Protein AF-A0A9D9XGF3-F1 (afdb_monomer_lite)

Secondary structure (DSSP, 8-state):
-EEEEEEE--SS--SSPPTT-EE-HHHHHHHHHHHHS----PPPPGGGEEEEE--SSEEEEEEE-TTS-EEEEEEEPTT--EEEEEEEEEEETTEEEEEEEEEEEESS--SSSS-HHHHHTTT-SEE----S-------------

Foldseek 3Di:
DEFEFEFAADQPDLPDGGPPFWDQPQVVVQVCCVPPVVDGAHRDDPVQKDWDDAKPFWGKDWDQDPVRDIIIGTGGHNPDFAWIWTWMWGAGPNDIDIYIYIYGYDNDDPPPPDPRCVVVVPPPRDDDDPPPPPDPDDDPDPDDD

Structure (mmCIF, N/CA/C/O backbone):
data_AF-A0A9D9XGF3-F1
#
_entry.id   AF-A0A9D9XGF3-F1
#
loop_
_atom_site.group_PDB
_atom_site.id
_atom_site.type_symbol
_atom_site.label_atom_id
_atom_site.label_alt_id
_atom_site.label_comp_id
_atom_site.label_asym_id
_atom_site.label_entity_id
_atom_site.label_seq_id
_atom_site.pdbx_PDB_ins_code
_atom_site.Cartn_x
_atom_site.Cartn_y
_atom_site.Cartn_z
_atom_site.occupancy
_atom_site.B_iso_or_equiv
_atom_site.auth_seq_id
_atom_site.auth_comp_id
_atom_site.auth_asym_id
_atom_site.auth_atom_id
_atom_site.pdbx_PDB_model_num
ATOM 1 N N . MET A 1 1 ? -10.548 -1.208 2.844 1.00 94.00 1 MET A N 1
ATOM 2 C CA . MET A 1 1 ? -10.647 -0.339 1.646 1.00 94.00 1 MET A CA 1
ATOM 3 C C . MET A 1 1 ? -9.718 -0.824 0.558 1.00 94.00 1 MET A C 1
ATOM 5 O O . MET A 1 1 ? -8.776 -1.551 0.847 1.00 94.00 1 MET A O 1
ATOM 9 N N . GLY A 1 2 ? -9.985 -0.429 -0.676 1.00 96.31 2 GLY A N 1
ATOM 10 C CA . GLY A 1 2 ? -9.050 -0.581 -1.769 1.00 96.31 2 GLY A CA 1
ATOM 11 C C . GLY A 1 2 ? -8.214 0.676 -1.967 1.00 96.31 2 GLY A C 1
ATOM 12 O O . GLY A 1 2 ? -8.669 1.778 -1.658 1.00 96.31 2 GLY A O 1
ATOM 13 N N . VAL A 1 3 ? -6.997 0.485 -2.462 1.00 96.38 3 VAL A N 1
ATOM 14 C CA . VAL A 1 3 ? -6.034 1.519 -2.837 1.00 96.38 3 VAL A CA 1
ATOM 15 C C . VAL A 1 3 ? -5.503 1.165 -4.221 1.00 96.38 3 VAL A C 1
ATOM 17 O O . VAL A 1 3 ? -5.172 0.009 -4.467 1.00 96.38 3 VAL A O 1
ATOM 20 N N . CYS A 1 4 ? -5.421 2.134 -5.126 1.00 95.12 4 CYS A N 1
ATOM 21 C CA . CYS A 1 4 ? -4.843 1.955 -6.453 1.00 95.12 4 CYS A CA 1
ATOM 22 C C . CYS A 1 4 ? -3.820 3.054 -6.739 1.00 95.12 4 CYS A C 1
ATOM 24 O O . CYS A 1 4 ? -4.089 4.230 -6.487 1.00 95.12 4 CYS A O 1
ATOM 26 N N . PHE A 1 5 ? -2.668 2.671 -7.291 1.00 92.62 5 PHE A N 1
ATOM 27 C CA . PHE A 1 5 ? -1.669 3.611 -7.792 1.00 92.62 5 PHE A CA 1
ATOM 28 C C . PHE A 1 5 ? -0.767 2.984 -8.859 1.00 92.62 5 PHE A C 1
ATOM 30 O O . PHE A 1 5 ? -0.647 1.764 -8.989 1.00 92.62 5 PHE A O 1
ATOM 37 N N . GLY A 1 6 ? -0.138 3.867 -9.633 1.00 91.38 6 GLY A N 1
ATOM 38 C CA . GLY A 1 6 ? 0.915 3.527 -10.584 1.00 91.38 6 GLY A CA 1
ATOM 39 C C . GLY A 1 6 ? 2.234 3.236 -9.878 1.00 91.38 6 GLY A C 1
ATOM 40 O O . GLY A 1 6 ? 2.580 3.929 -8.924 1.00 91.38 6 GLY A O 1
ATOM 41 N N . VAL A 1 7 ? 2.949 2.225 -10.363 1.00 91.06 7 VAL A N 1
ATOM 42 C CA . VAL A 1 7 ? 4.285 1.854 -9.898 1.00 91.06 7 VAL A CA 1
ATOM 43 C C . VAL A 1 7 ? 5.249 1.938 -11.070 1.00 91.06 7 VAL A C 1
ATOM 45 O O . VAL A 1 7 ? 5.028 1.291 -12.095 1.00 91.06 7 VAL A O 1
ATOM 48 N N . ASP A 1 8 ? 6.330 2.689 -10.898 1.00 89.00 8 ASP A N 1
ATOM 49 C CA . ASP A 1 8 ? 7.374 2.783 -11.915 1.00 89.00 8 ASP A CA 1
ATOM 50 C C . ASP A 1 8 ? 8.119 1.449 -12.002 1.00 89.00 8 ASP A C 1
ATOM 52 O O . ASP A 1 8 ? 8.545 0.882 -10.998 1.00 89.00 8 ASP A O 1
ATOM 56 N N . TYR A 1 9 ? 8.307 0.928 -13.205 1.00 88.31 9 TYR A N 1
ATOM 57 C CA . TYR A 1 9 ? 9.237 -0.163 -13.431 1.00 88.31 9 TYR A CA 1
ATOM 58 C C . TYR A 1 9 ? 10.651 0.415 -13.532 1.00 88.31 9 TYR A C 1
ATOM 60 O O . TYR A 1 9 ? 10.947 1.188 -14.444 1.00 88.31 9 TYR A O 1
ATOM 68 N N . ASN A 1 10 ? 11.529 0.033 -12.602 1.00 81.00 10 ASN A N 1
ATOM 69 C CA . ASN A 1 10 ? 12.942 0.396 -12.641 1.00 81.00 10 ASN A CA 1
ATOM 70 C C . ASN A 1 10 ? 13.780 -0.779 -13.188 1.00 81.00 10 ASN A C 1
ATOM 72 O O . ASN A 1 10 ? 14.019 -1.738 -12.454 1.00 81.00 10 ASN A O 1
ATOM 76 N N . PRO A 1 11 ? 14.247 -0.727 -14.453 1.00 76.19 11 PRO A N 1
ATOM 77 C CA . PRO A 1 11 ? 15.057 -1.796 -15.040 1.00 76.19 11 PRO A CA 1
ATOM 78 C C . PRO A 1 11 ? 16.491 -1.853 -14.500 1.00 76.19 11 PRO A C 1
ATOM 80 O O . PRO A 1 11 ? 17.171 -2.851 -14.719 1.00 76.19 11 PRO A O 1
ATOM 83 N N . VAL A 1 12 ? 16.976 -0.779 -13.868 1.00 76.38 12 VAL A N 1
ATOM 84 C CA . VAL A 1 12 ? 18.380 -0.648 -13.446 1.00 76.38 12 VAL A CA 1
ATOM 85 C C . VAL A 1 12 ? 18.580 -1.173 -12.031 1.00 76.38 12 VAL A C 1
ATOM 87 O O . VAL A 1 12 ? 19.603 -1.787 -11.740 1.00 76.38 12 VAL A O 1
ATOM 90 N N . ASP A 1 13 ? 17.602 -0.943 -11.158 1.00 72.38 13 ASP A N 1
ATOM 91 C CA . ASP A 1 13 ? 17.688 -1.303 -9.750 1.00 72.38 13 ASP A CA 1
ATOM 92 C C . ASP A 1 13 ? 16.395 -1.975 -9.287 1.00 72.38 13 ASP A C 1
ATOM 94 O O . ASP A 1 13 ? 15.378 -1.329 -9.031 1.00 72.38 13 ASP A O 1
ATOM 98 N N . GLN A 1 14 ? 16.466 -3.303 -9.199 1.00 76.94 14 GLN A N 1
ATOM 99 C CA . GLN A 1 14 ? 15.414 -4.167 -8.662 1.00 76.94 14 GLN A CA 1
ATOM 100 C C . GLN A 1 14 ? 15.718 -4.629 -7.232 1.00 76.94 14 GLN A C 1
ATOM 102 O O . GLN A 1 14 ? 15.102 -5.570 -6.724 1.00 76.94 14 GLN A O 1
ATOM 107 N N . GLN A 1 15 ? 16.707 -4.013 -6.584 1.00 74.38 15 GLN A N 1
ATOM 108 C CA . GLN A 1 15 ? 16.995 -4.248 -5.177 1.00 74.38 15 GLN A CA 1
ATOM 109 C C . GLN A 1 15 ? 16.153 -3.332 -4.286 1.00 74.38 15 GLN A C 1
ATOM 111 O O . GLN A 1 15 ? 15.815 -3.723 -3.165 1.00 74.38 15 GLN A O 1
ATOM 116 N N . TYR A 1 16 ? 15.751 -2.170 -4.805 1.00 78.06 16 TYR A N 1
ATOM 117 C CA . TYR A 1 16 ? 14.909 -1.212 -4.099 1.00 78.06 16 TYR A CA 1
ATOM 118 C C . TYR A 1 16 ? 13.573 -0.968 -4.816 1.00 78.06 16 TYR A C 1
ATOM 120 O O . TYR A 1 16 ? 13.480 -1.097 -6.036 1.00 78.06 16 TYR A O 1
ATOM 128 N N . PRO A 1 17 ? 12.510 -0.612 -4.073 1.00 79.06 17 PRO A N 1
ATOM 129 C CA . PRO A 1 17 ? 11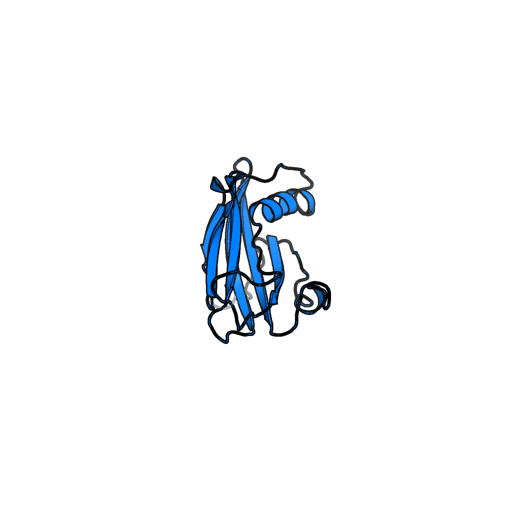.236 -0.231 -4.659 1.00 79.06 17 PRO A CA 1
ATOM 130 C C . PRO A 1 17 ? 11.425 1.030 -5.492 1.00 79.06 17 PRO A C 1
ATOM 132 O O . PRO A 1 17 ? 12.089 1.976 -5.061 1.00 79.06 17 PRO A O 1
ATOM 135 N N . ALA A 1 18 ? 10.799 1.062 -6.661 1.00 77.62 18 ALA A N 1
ATOM 136 C CA . ALA A 1 18 ? 10.770 2.263 -7.474 1.00 77.62 18 ALA A CA 1
ATOM 137 C C . ALA A 1 18 ? 9.928 3.373 -6.816 1.00 77.62 18 ALA A C 1
ATOM 139 O O . ALA A 1 18 ? 9.199 3.153 -5.839 1.00 77.62 18 ALA A O 1
ATOM 140 N N . LEU A 1 19 ? 9.996 4.583 -7.375 1.00 70.06 19 LEU A N 1
ATOM 141 C CA . LEU A 1 19 ? 9.107 5.672 -6.972 1.00 70.06 19 LEU A CA 1
ATOM 142 C C . LEU A 1 19 ? 7.637 5.242 -7.118 1.00 70.06 19 LEU A C 1
ATOM 144 O O . LEU A 1 19 ? 7.273 4.472 -8.006 1.00 70.06 19 LEU A O 1
ATOM 148 N N . GLY A 1 20 ? 6.799 5.688 -6.180 1.00 71.38 20 GLY A N 1
ATOM 149 C CA . GLY A 1 20 ? 5.386 5.301 -6.131 1.00 71.38 20 GLY A CA 1
ATOM 150 C C . GLY A 1 20 ? 5.118 3.886 -5.599 1.00 71.38 20 GLY A C 1
ATOM 151 O O . GLY A 1 20 ? 3.974 3.577 -5.303 1.00 71.38 20 GLY A O 1
ATOM 152 N N . ALA A 1 21 ? 6.134 3.043 -5.373 1.00 83.00 21 ALA A N 1
ATOM 153 C CA . ALA A 1 21 ? 5.953 1.658 -4.916 1.00 83.00 21 ALA A CA 1
ATOM 154 C C . ALA A 1 21 ? 5.808 1.488 -3.387 1.00 83.00 21 ALA A C 1
ATOM 156 O O . ALA A 1 21 ? 5.955 0.380 -2.862 1.00 83.00 21 ALA A O 1
ATOM 157 N N . GLY A 1 22 ? 5.572 2.577 -2.649 1.00 90.62 22 GLY A N 1
ATOM 158 C CA . GLY A 1 22 ? 5.456 2.564 -1.190 1.00 90.62 22 GLY A CA 1
ATOM 159 C C . GLY A 1 22 ? 4.135 1.957 -0.710 1.00 90.62 22 GLY A C 1
ATOM 160 O O . GLY A 1 22 ? 3.059 2.356 -1.148 1.00 90.62 22 GLY A O 1
ATOM 161 N N . LEU A 1 23 ? 4.204 1.025 0.241 1.00 95.12 23 LEU A N 1
ATOM 162 C CA . LEU A 1 23 ? 3.037 0.369 0.834 1.00 95.12 23 LEU A CA 1
ATOM 163 C C . LEU A 1 23 ? 2.831 0.857 2.276 1.00 95.12 23 LEU A C 1
ATOM 165 O O . LEU A 1 23 ? 3.574 0.481 3.190 1.00 95.12 23 LEU A O 1
ATOM 169 N N . GLY A 1 24 ? 1.794 1.676 2.482 1.00 95.50 24 GLY A N 1
ATOM 170 C CA . GLY A 1 24 ? 1.415 2.245 3.785 1.00 95.50 24 GLY A CA 1
ATOM 171 C C . GLY A 1 24 ? 0.086 1.704 4.333 1.00 95.50 24 GLY A C 1
ATOM 172 O O . GLY A 1 24 ? -0.897 2.455 4.338 1.00 95.50 24 GLY A O 1
ATOM 173 N N . PRO A 1 25 ? 0.013 0.429 4.764 1.00 97.00 25 PRO A N 1
ATOM 174 C CA . PRO A 1 25 ? -1.206 -0.167 5.305 1.00 97.00 25 PRO A CA 1
ATOM 175 C C . PRO A 1 25 ? -1.664 0.469 6.623 1.00 97.00 25 PRO A C 1
ATOM 177 O O . PRO A 1 25 ? -2.863 0.600 6.828 1.00 97.00 25 PRO A O 1
ATOM 180 N N . GLU A 1 26 ? -0.760 0.936 7.486 1.00 96.69 26 GLU A N 1
ATOM 181 C CA . GLU A 1 26 ? -1.105 1.643 8.728 1.00 96.69 26 GLU A CA 1
ATOM 182 C C . GLU A 1 26 ? -1.821 2.959 8.417 1.00 96.69 26 GLU A C 1
ATOM 184 O O . GLU A 1 26 ? -2.927 3.203 8.903 1.00 96.69 26 GLU A O 1
ATOM 189 N N . TYR A 1 27 ? -1.228 3.770 7.535 1.00 95.94 27 TYR A N 1
ATOM 190 C CA . TYR A 1 27 ? -1.839 5.009 7.061 1.00 95.94 27 TYR A CA 1
ATOM 191 C C . TYR A 1 27 ? -3.190 4.736 6.395 1.00 95.94 27 TYR A C 1
ATOM 193 O O . TYR A 1 27 ? -4.190 5.346 6.756 1.00 95.94 27 TYR A O 1
ATOM 201 N N . SER A 1 28 ? -3.249 3.758 5.489 1.00 97.19 28 SER A N 1
ATOM 202 C CA . SER A 1 28 ? -4.479 3.420 4.763 1.00 97.19 28 SER A CA 1
ATOM 203 C C . SER A 1 28 ? -5.579 2.896 5.695 1.00 97.19 28 SER A C 1
ATOM 205 O O . SER A 1 28 ? -6.754 3.195 5.490 1.00 97.19 28 SER A O 1
ATOM 207 N N . ALA A 1 29 ? -5.226 2.160 6.753 1.00 97.44 29 ALA A N 1
ATOM 208 C CA . ALA A 1 29 ? -6.174 1.736 7.778 1.00 97.44 29 ALA A CA 1
ATOM 209 C C . ALA A 1 29 ? -6.707 2.924 8.595 1.00 97.44 29 ALA A C 1
ATOM 211 O O . ALA A 1 29 ? -7.910 3.000 8.829 1.00 97.44 29 ALA A O 1
ATOM 212 N N . ALA A 1 30 ? -5.862 3.887 8.974 1.00 97.19 30 ALA A N 1
ATOM 213 C CA . ALA A 1 30 ? -6.327 5.108 9.635 1.00 97.19 30 ALA A CA 1
ATOM 214 C C . ALA A 1 30 ? -7.229 5.953 8.712 1.00 97.19 30 ALA A C 1
ATOM 216 O O . ALA A 1 30 ? -8.298 6.410 9.123 1.00 97.19 30 ALA A O 1
ATOM 217 N N . THR A 1 31 ? -6.855 6.084 7.433 1.00 96.81 31 THR A N 1
ATOM 218 C CA . THR A 1 31 ? -7.656 6.759 6.402 1.00 96.81 31 THR A CA 1
ATOM 219 C C . THR A 1 31 ? -9.023 6.102 6.217 1.00 96.81 31 THR A C 1
ATOM 221 O O . THR A 1 31 ? -10.018 6.814 6.089 1.00 96.81 31 THR A O 1
ATOM 224 N N . TYR A 1 32 ? -9.109 4.766 6.260 1.00 97.06 32 TYR A N 1
ATOM 225 C CA . TYR A 1 32 ? -10.384 4.047 6.198 1.00 97.06 32 TYR A CA 1
ATOM 226 C C . TYR A 1 32 ? -11.378 4.552 7.252 1.00 97.06 32 TYR A C 1
ATOM 228 O O . TYR A 1 32 ? -12.515 4.880 6.906 1.00 97.06 32 TYR A O 1
ATOM 236 N N . PHE A 1 33 ? -10.952 4.655 8.515 1.00 96.69 33 PHE A N 1
ATOM 237 C CA . PHE A 1 33 ? -11.829 5.118 9.591 1.00 96.69 33 PHE A CA 1
ATOM 238 C C . PHE A 1 33 ? -12.264 6.570 9.389 1.00 96.69 33 PHE A C 1
ATOM 240 O O . PHE A 1 33 ? -13.447 6.877 9.545 1.00 96.69 33 PHE A O 1
ATOM 247 N N . GLY A 1 34 ? -11.345 7.444 8.969 1.00 95.75 34 GLY A N 1
ATOM 248 C CA . GLY A 1 34 ? -11.666 8.847 8.709 1.00 95.75 34 GLY A CA 1
ATOM 249 C C . GLY A 1 34 ? -12.684 9.015 7.577 1.00 95.75 34 GLY A C 1
ATOM 250 O O . GLY A 1 34 ? -13.686 9.715 7.730 1.00 95.75 34 GLY A O 1
ATOM 251 N N . LEU A 1 35 ? -12.462 8.339 6.447 1.00 94.06 35 LEU A N 1
ATOM 252 C CA . LEU A 1 35 ? -13.310 8.475 5.262 1.00 94.06 35 LEU A CA 1
ATOM 253 C C . LEU A 1 35 ? -14.669 7.791 5.428 1.00 94.06 35 LEU A C 1
ATOM 255 O O . LEU A 1 35 ? -15.704 8.393 5.111 1.00 94.06 35 LEU A O 1
ATOM 259 N N . TYR A 1 36 ? -14.673 6.549 5.916 1.00 94.31 36 TYR A N 1
ATOM 260 C CA . TYR A 1 36 ? -15.828 5.655 5.804 1.00 94.31 36 TYR A CA 1
ATOM 261 C C . TYR A 1 36 ? -16.549 5.374 7.114 1.00 94.31 36 TYR A C 1
ATOM 263 O O . TYR A 1 36 ? -17.733 5.057 7.063 1.00 94.31 36 TYR A O 1
ATOM 271 N N . GLU A 1 37 ? -15.869 5.508 8.250 1.00 94.31 37 GLU A N 1
ATOM 272 C CA . GLU A 1 37 ? -16.458 5.296 9.582 1.00 94.31 37 GLU A CA 1
ATOM 273 C C . GLU A 1 37 ? -16.617 6.608 10.364 1.00 94.31 37 GLU A C 1
ATOM 275 O O . GLU A 1 37 ? -17.065 6.603 11.506 1.00 94.31 37 GLU A O 1
ATOM 280 N N . LYS A 1 38 ? -16.241 7.744 9.755 1.00 95.44 38 LYS A N 1
ATOM 281 C CA . LYS A 1 38 ? -16.315 9.095 10.340 1.00 95.44 38 LYS A CA 1
ATOM 282 C C . LYS A 1 38 ? -15.651 9.190 11.718 1.00 95.44 38 LYS A C 1
ATOM 284 O O . LYS A 1 38 ? -16.085 9.950 12.579 1.00 95.44 38 LYS A O 1
ATOM 289 N N . ARG A 1 39 ? -14.569 8.430 11.909 1.00 95.31 39 ARG A N 1
ATOM 290 C CA . ARG A 1 39 ? -13.808 8.343 13.157 1.00 95.31 39 ARG A CA 1
ATOM 291 C C . ARG A 1 39 ? -12.332 8.592 12.882 1.00 95.31 39 ARG A C 1
ATOM 293 O O . ARG A 1 39 ? -11.752 7.956 12.011 1.00 95.31 39 ARG A O 1
ATOM 300 N N . ILE A 1 40 ? -11.710 9.493 13.636 1.00 95.69 40 ILE A N 1
ATOM 301 C CA . ILE A 1 40 ? -10.26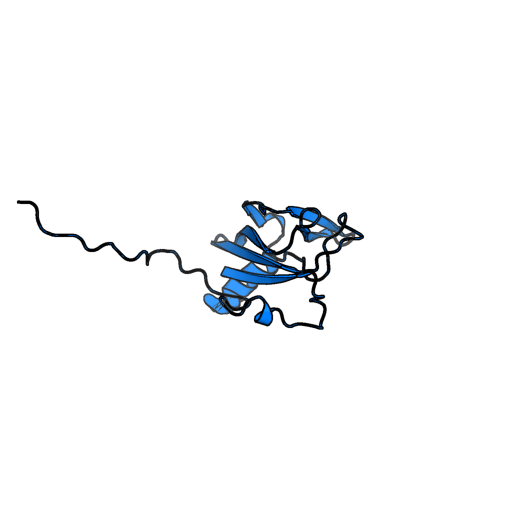2 9.715 13.562 1.00 95.69 40 ILE A CA 1
ATOM 302 C C . ILE A 1 40 ? -9.581 8.743 14.522 1.00 95.69 40 ILE A C 1
ATOM 304 O O . ILE A 1 40 ? -9.963 8.642 15.685 1.00 95.69 40 ILE A O 1
ATOM 308 N N . VAL A 1 41 ? -8.579 8.033 14.018 1.00 96.44 41 VAL A N 1
ATOM 309 C CA . VAL A 1 41 ? -7.735 7.113 14.784 1.00 96.44 41 VAL A CA 1
ATOM 310 C C . VAL A 1 41 ? -6.274 7.421 14.477 1.00 96.44 41 VAL A C 1
ATOM 312 O O . VAL A 1 41 ? -5.952 7.931 13.400 1.00 96.44 41 VAL A O 1
ATOM 315 N N . ASN A 1 42 ? -5.384 7.103 15.413 1.00 96.06 42 ASN A N 1
ATOM 316 C CA . ASN A 1 42 ? -3.950 7.149 15.148 1.00 96.06 42 ASN A CA 1
ATOM 317 C C . ASN A 1 42 ? -3.559 6.053 14.148 1.00 96.06 42 ASN A C 1
ATOM 319 O O . ASN A 1 42 ? -4.251 5.042 14.014 1.00 96.06 42 ASN A O 1
ATOM 323 N N . GLN A 1 43 ? -2.425 6.230 13.466 1.00 95.06 43 GLN A N 1
ATOM 324 C CA . GLN A 1 43 ? -1.860 5.140 12.675 1.00 95.06 43 GLN A CA 1
ATOM 325 C C . GLN A 1 43 ? -1.510 3.973 13.615 1.00 95.06 43 GLN A C 1
ATOM 327 O O . GLN A 1 43 ? -0.811 4.197 14.608 1.00 95.06 43 GLN A O 1
ATOM 332 N N . PRO A 1 44 ? -2.000 2.749 13.349 1.00 95.25 44 PRO A N 1
ATOM 333 C CA . PRO A 1 44 ? -1.672 1.589 14.167 1.00 95.25 44 PRO A CA 1
ATOM 334 C C . PRO A 1 44 ? -0.174 1.265 14.051 1.00 95.25 44 PRO A C 1
ATOM 336 O O . PRO A 1 44 ? 0.451 1.604 13.046 1.00 95.25 44 PRO A O 1
ATOM 339 N N . PRO A 1 45 ? 0.426 0.586 15.040 1.00 94.81 45 PRO A N 1
ATOM 340 C CA . PRO A 1 45 ? 1.812 0.147 14.941 1.00 94.81 45 PRO A CA 1
ATOM 341 C C . PRO A 1 45 ? 1.976 -0.905 13.836 1.00 94.81 45 PRO A C 1
ATOM 343 O O . PRO A 1 45 ? 1.073 -1.704 13.582 1.00 94.81 45 PRO A O 1
ATOM 346 N N . SER A 1 46 ? 3.166 -0.987 13.234 1.00 93.81 46 SER A N 1
ATOM 347 C CA . SER A 1 46 ? 3.442 -1.963 12.168 1.00 93.81 46 SER A CA 1
ATOM 348 C C . SER A 1 46 ? 3.287 -3.425 12.596 1.00 93.81 46 SER A C 1
ATOM 350 O O . SER A 1 46 ? 3.048 -4.277 11.746 1.00 93.81 46 SER A O 1
ATOM 352 N N . ALA A 1 47 ? 3.372 -3.722 13.897 1.00 95.06 47 ALA A N 1
ATOM 353 C CA . ALA A 1 47 ? 3.101 -5.052 14.447 1.00 95.06 47 ALA A CA 1
ATOM 354 C C . ALA A 1 47 ? 1.637 -5.504 14.265 1.00 95.06 47 ALA A C 1
ATOM 356 O O . ALA A 1 47 ? 1.355 -6.696 14.334 1.00 95.06 47 ALA A O 1
ATOM 357 N N . ASN A 1 48 ? 0.714 -4.575 13.998 1.00 97.12 48 ASN A N 1
ATOM 358 C CA . ASN A 1 48 ? -0.696 -4.879 13.752 1.00 97.12 48 ASN A CA 1
ATOM 359 C C . ASN A 1 48 ? -1.001 -5.164 12.273 1.00 97.12 48 ASN A C 1
ATOM 361 O O . ASN A 1 48 ? -2.169 -5.349 11.922 1.00 97.12 48 ASN A O 1
ATOM 365 N N . VAL A 1 49 ? 0.012 -5.139 11.404 1.00 97.56 49 VAL A N 1
ATOM 366 C CA . VAL A 1 49 ? -0.127 -5.351 9.962 1.00 97.56 49 VAL A CA 1
ATOM 367 C C . VAL A 1 49 ? 0.232 -6.788 9.610 1.00 97.56 49 VAL A C 1
ATOM 369 O O . VAL A 1 49 ? 1.341 -7.247 9.869 1.00 97.56 49 VAL A O 1
ATOM 372 N N . GLU A 1 50 ? -0.679 -7.463 8.922 1.00 97.75 50 GLU A N 1
ATOM 373 C CA . GLU A 1 50 ? -0.495 -8.808 8.387 1.00 97.75 50 GLU A CA 1
ATOM 374 C C . GLU A 1 50 ? -0.575 -8.770 6.855 1.00 97.75 50 GLU A C 1
ATOM 376 O O . GLU A 1 50 ? -1.533 -8.237 6.287 1.00 97.75 50 GLU A O 1
ATOM 381 N N . LEU A 1 51 ? 0.422 -9.344 6.176 1.00 97.81 51 LEU A N 1
ATOM 382 C CA . LEU A 1 51 ? 0.382 -9.594 4.734 1.00 97.81 51 LEU A CA 1
ATOM 383 C C . LEU A 1 51 ? -0.368 -10.906 4.478 1.00 97.81 51 LEU A C 1
ATOM 385 O O . LEU A 1 51 ? 0.119 -11.974 4.828 1.00 97.81 51 LEU A O 1
ATOM 389 N N . VAL A 1 52 ? -1.553 -10.808 3.877 1.00 98.19 52 VAL A N 1
ATOM 390 C CA . VAL A 1 52 ? -2.477 -11.937 3.677 1.00 98.19 52 VAL A CA 1
ATOM 391 C C . VAL A 1 52 ? -2.309 -12.572 2.302 1.00 98.19 52 VAL A C 1
ATOM 393 O O . VAL A 1 52 ? -2.392 -13.787 2.168 1.00 98.19 52 VAL A O 1
ATOM 396 N N . GLU A 1 53 ? -2.095 -11.753 1.273 1.00 98.06 53 GLU A N 1
ATOM 397 C CA . GLU A 1 53 ? -1.889 -12.220 -0.098 1.00 98.06 53 GLU A CA 1
ATOM 398 C C . GLU A 1 53 ? -0.669 -11.511 -0.683 1.00 98.06 53 GLU A C 1
ATOM 400 O O . GLU A 1 53 ? -0.651 -10.279 -0.772 1.00 98.06 53 GLU A O 1
ATOM 405 N N . GLN A 1 54 ? 0.344 -12.300 -1.049 1.00 97.56 54 GLN A N 1
ATOM 406 C CA . GLN A 1 54 ? 1.530 -11.827 -1.762 1.00 97.56 54 GLN A CA 1
ATOM 407 C C . GLN A 1 54 ? 1.160 -11.378 -3.188 1.00 97.56 54 GLN A C 1
ATOM 409 O O . GLN A 1 54 ? 0.226 -11.941 -3.771 1.00 97.56 54 GLN A O 1
ATOM 414 N N . PRO A 1 55 ? 1.898 -10.411 -3.764 1.00 97.62 55 PRO A N 1
ATOM 415 C CA . PRO A 1 55 ? 1.817 -10.114 -5.190 1.00 97.62 55 PRO A CA 1
ATOM 416 C C . PRO A 1 55 ? 2.128 -11.349 -6.040 1.00 97.62 55 PRO A C 1
ATOM 418 O O . PRO A 1 55 ? 2.888 -12.226 -5.625 1.00 97.62 55 PRO A O 1
ATOM 421 N N . LYS A 1 56 ? 1.545 -11.413 -7.239 1.00 98.44 56 LYS A N 1
ATOM 422 C CA . LYS A 1 56 ? 1.810 -12.505 -8.190 1.00 98.44 56 LYS A CA 1
ATOM 423 C C . LYS A 1 56 ? 3.033 -12.249 -9.063 1.00 98.44 56 LYS A C 1
ATOM 425 O O . LYS A 1 56 ? 3.575 -13.210 -9.599 1.00 98.44 56 LYS A O 1
ATOM 430 N N . HIS A 1 57 ? 3.421 -10.987 -9.232 1.00 96.75 57 HIS A N 1
ATOM 431 C CA . HIS A 1 57 ? 4.433 -10.561 -10.194 1.00 96.75 57 HIS A CA 1
ATOM 432 C C . HIS A 1 57 ? 5.480 -9.647 -9.558 1.00 96.75 57 HIS A C 1
ATOM 434 O O . HIS A 1 57 ? 5.900 -8.642 -10.135 1.00 96.75 57 HIS A O 1
ATOM 440 N N . GLY A 1 58 ? 5.896 -10.003 -8.346 1.00 94.75 58 GLY A N 1
ATOM 441 C CA . GLY A 1 58 ? 6.907 -9.287 -7.596 1.00 94.75 58 GLY A CA 1
ATOM 442 C C . GLY A 1 58 ? 6.971 -9.749 -6.149 1.00 94.75 58 GLY A C 1
ATOM 443 O O . GLY A 1 58 ? 6.529 -10.838 -5.786 1.00 94.75 58 GLY A O 1
ATOM 444 N N . LYS A 1 59 ? 7.512 -8.888 -5.290 1.00 95.88 59 LYS A N 1
ATOM 445 C CA . LYS A 1 59 ? 7.652 -9.153 -3.854 1.00 95.88 59 LYS A CA 1
ATOM 446 C C . LYS A 1 59 ? 7.459 -7.898 -3.019 1.00 95.88 59 LYS A C 1
ATOM 448 O O . LYS A 1 59 ? 7.793 -6.790 -3.441 1.00 95.88 59 LYS A O 1
ATOM 453 N N . VAL A 1 60 ? 6.970 -8.090 -1.796 1.00 96.50 60 VAL A N 1
ATOM 454 C CA . VAL A 1 60 ? 7.003 -7.058 -0.755 1.00 96.50 60 VAL A CA 1
ATOM 455 C C . VAL A 1 60 ? 8.353 -7.110 -0.058 1.00 96.50 60 VAL A C 1
ATOM 457 O O . VAL A 1 60 ? 8.758 -8.159 0.441 1.00 96.50 60 VAL A O 1
ATOM 460 N N . ILE A 1 61 ? 9.033 -5.972 0.009 1.00 94.62 61 ILE A N 1
ATOM 461 C CA . ILE A 1 61 ? 10.237 -5.808 0.817 1.00 94.62 61 ILE A CA 1
ATOM 462 C C . ILE A 1 61 ? 9.957 -4.958 2.051 1.00 94.62 61 ILE A C 1
ATOM 464 O O . ILE A 1 61 ? 9.032 -4.143 2.074 1.00 94.62 61 ILE A O 1
ATOM 468 N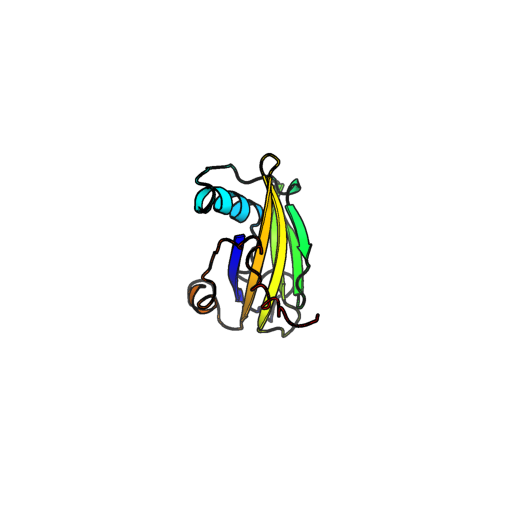 N . TYR A 1 62 ? 10.796 -5.137 3.064 1.00 93.00 62 TYR A N 1
ATOM 469 C CA . TYR A 1 62 ? 10.694 -4.468 4.351 1.00 93.00 62 TYR A CA 1
ATOM 470 C C . TYR A 1 62 ? 12.028 -3.795 4.659 1.00 93.00 62 TYR A C 1
ATOM 472 O O . TYR A 1 62 ? 13.071 -4.446 4.651 1.00 93.00 62 TYR A O 1
ATOM 480 N N . SER A 1 63 ? 11.990 -2.498 4.944 1.00 89.81 63 SER A N 1
ATOM 481 C CA . SER A 1 63 ? 13.166 -1.706 5.300 1.00 89.81 63 SER A CA 1
ATOM 482 C C . SER A 1 63 ? 12.924 -1.050 6.648 1.00 89.81 63 SER A C 1
ATOM 484 O O . SER A 1 63 ? 11.951 -0.311 6.818 1.00 89.81 63 SER A O 1
ATOM 486 N N . LYS A 1 64 ? 13.793 -1.343 7.615 1.00 88.88 64 LYS A N 1
ATOM 487 C CA . LYS A 1 64 ? 13.783 -0.705 8.930 1.00 88.88 64 LYS A CA 1
ATOM 488 C C . LYS A 1 64 ? 14.786 0.442 8.920 1.00 88.88 64 LYS A C 1
ATOM 490 O O . LYS A 1 64 ? 15.938 0.230 8.555 1.00 88.88 64 LYS A O 1
ATOM 495 N N . TYR A 1 65 ? 14.330 1.626 9.297 1.00 84.12 65 TYR A N 1
ATOM 496 C CA . TYR A 1 65 ? 15.154 2.826 9.388 1.00 84.12 65 TYR A CA 1
ATOM 497 C C . TYR A 1 65 ? 15.694 3.002 10.812 1.00 84.12 65 TYR A C 1
ATOM 499 O O . TYR A 1 65 ? 15.203 2.372 11.754 1.00 84.12 65 TYR A O 1
ATOM 507 N N . ASP A 1 66 ? 16.706 3.856 10.963 1.00 86.25 66 ASP A N 1
ATOM 508 C CA . ASP A 1 66 ? 17.386 4.104 12.243 1.00 86.25 66 ASP A CA 1
ATOM 509 C C . ASP A 1 66 ? 16.453 4.692 13.311 1.00 86.25 66 ASP A C 1
ATOM 511 O O . ASP A 1 66 ? 16.625 4.444 14.502 1.00 86.25 66 ASP A O 1
ATOM 515 N N . ASP A 1 67 ? 15.411 5.408 12.883 1.00 83.69 67 ASP A N 1
ATOM 516 C CA . ASP A 1 67 ? 14.334 5.918 13.739 1.00 83.69 67 ASP A CA 1
ATOM 517 C C . ASP A 1 67 ? 13.355 4.820 14.211 1.00 83.69 67 ASP A C 1
ATOM 519 O O . ASP A 1 67 ? 12.391 5.094 14.923 1.00 83.69 67 ASP A O 1
ATOM 523 N N . GLY A 1 68 ? 13.589 3.566 13.812 1.00 81.88 68 GLY A N 1
ATOM 524 C CA . GLY A 1 68 ? 12.740 2.419 14.110 1.00 81.88 68 GLY A CA 1
ATOM 525 C C . GLY A 1 68 ? 11.540 2.265 13.175 1.00 81.88 68 GLY A C 1
ATOM 526 O O . GLY A 1 68 ? 10.836 1.257 13.280 1.00 81.88 68 GLY A O 1
ATOM 527 N N . THR A 1 69 ? 11.320 3.199 12.244 1.00 82.88 69 THR A N 1
ATOM 528 C CA . THR A 1 69 ? 10.211 3.152 11.291 1.00 82.88 69 THR A CA 1
ATOM 529 C C . THR A 1 69 ? 10.384 1.969 10.343 1.00 82.88 69 THR A C 1
ATOM 531 O O . THR A 1 69 ? 11.425 1.800 9.703 1.00 82.88 69 THR A O 1
ATOM 534 N N . LEU A 1 70 ? 9.337 1.152 10.210 1.00 89.31 70 LEU A N 1
ATOM 535 C CA . LEU A 1 70 ? 9.268 0.096 9.206 1.00 89.31 70 LEU A CA 1
ATOM 536 C C . LEU A 1 70 ? 8.569 0.635 7.957 1.00 89.31 70 LEU A C 1
ATOM 538 O O . LEU A 1 70 ? 7.398 1.008 8.011 1.00 89.31 70 LEU A O 1
ATOM 542 N N . ARG A 1 71 ? 9.257 0.634 6.815 1.00 89.69 71 ARG A N 1
ATOM 543 C CA . ARG A 1 71 ? 8.622 0.869 5.515 1.00 89.69 71 ARG A CA 1
ATOM 544 C C . ARG A 1 71 ? 8.504 -0.430 4.746 1.00 89.69 71 ARG A C 1
ATOM 546 O O . ARG A 1 71 ? 9.375 -1.296 4.818 1.00 89.69 71 ARG A O 1
ATOM 553 N N . ARG A 1 72 ? 7.423 -0.531 3.980 1.00 93.94 72 ARG A N 1
ATOM 554 C CA . ARG A 1 72 ? 7.226 -1.589 2.994 1.00 93.94 72 ARG A CA 1
ATOM 555 C C . ARG A 1 72 ? 7.231 -0.985 1.610 1.00 93.94 72 ARG A C 1
ATOM 557 O O . ARG A 1 72 ? 6.685 0.099 1.398 1.00 93.94 72 ARG A O 1
ATOM 564 N N . GLY A 1 73 ? 7.807 -1.719 0.678 1.00 94.12 73 GLY A N 1
ATOM 565 C CA . GLY A 1 73 ? 7.741 -1.389 -0.731 1.00 94.12 73 GLY A CA 1
ATOM 566 C C . GLY A 1 73 ? 7.462 -2.625 -1.559 1.00 94.12 73 GLY A C 1
ATOM 567 O O . GLY A 1 73 ? 7.648 -3.750 -1.097 1.00 94.12 73 GLY A O 1
ATOM 568 N N . TYR A 1 74 ? 7.005 -2.399 -2.777 1.00 95.12 74 TYR A N 1
ATOM 569 C CA . TYR A 1 74 ? 6.830 -3.438 -3.774 1.00 95.12 74 TYR A CA 1
ATOM 570 C C . TYR A 1 74 ? 7.953 -3.370 -4.811 1.00 95.12 74 TYR A C 1
ATOM 572 O O . TYR A 1 74 ? 8.311 -2.289 -5.278 1.00 95.12 74 TYR A O 1
ATOM 580 N N . ILE A 1 75 ? 8.496 -4.530 -5.173 1.00 94.06 75 ILE A N 1
ATOM 581 C CA . ILE A 1 75 ? 9.442 -4.679 -6.277 1.00 94.06 75 ILE A CA 1
ATOM 582 C C . ILE A 1 75 ? 8.813 -5.638 -7.291 1.00 94.06 75 ILE A C 1
ATOM 584 O O . ILE A 1 75 ? 8.614 -6.800 -6.926 1.00 94.06 75 ILE A O 1
ATOM 588 N N . PRO A 1 76 ? 8.496 -5.190 -8.521 1.00 94.88 76 PRO A N 1
ATOM 589 C CA . PRO A 1 76 ? 7.999 -6.075 -9.567 1.00 94.88 76 PRO A CA 1
ATOM 590 C C . PRO A 1 76 ? 9.082 -7.049 -10.034 1.00 94.88 76 PRO A C 1
ATOM 592 O O . PRO A 1 76 ? 10.278 -6.747 -9.980 1.00 94.88 76 PRO A O 1
ATOM 595 N N . ASP A 1 77 ? 8.655 -8.198 -10.547 1.00 94.56 77 ASP A N 1
ATOM 596 C CA . ASP A 1 77 ? 9.539 -9.151 -11.207 1.00 94.56 77 ASP A CA 1
ATOM 597 C C . ASP A 1 77 ? 10.245 -8.507 -12.419 1.00 94.56 77 ASP A C 1
ATOM 599 O O . ASP A 1 77 ? 9.700 -7.594 -13.055 1.00 94.56 77 ASP A O 1
ATOM 603 N N . PRO A 1 78 ? 11.463 -8.964 -12.773 1.00 91.75 78 PRO A N 1
ATOM 604 C CA . PRO A 1 78 ? 12.174 -8.506 -13.966 1.00 91.75 78 PRO A CA 1
ATOM 605 C C . PRO A 1 78 ? 11.299 -8.530 -15.223 1.00 91.75 78 PRO A C 1
ATOM 607 O O . PRO A 1 78 ? 10.770 -9.564 -15.620 1.00 91.75 78 PRO A O 1
ATOM 610 N N . GLY A 1 79 ? 11.167 -7.367 -15.857 1.00 91.44 79 GLY A N 1
ATOM 611 C CA . GLY A 1 79 ? 10.415 -7.159 -17.092 1.00 91.44 79 GLY A CA 1
ATOM 612 C C . GLY A 1 79 ? 8.896 -7.092 -16.932 1.00 91.44 79 GLY A C 1
ATOM 613 O O . GLY A 1 79 ? 8.207 -6.920 -17.938 1.00 91.44 79 GLY A O 1
ATOM 614 N N . TYR A 1 80 ? 8.353 -7.213 -15.717 1.00 94.25 80 TYR A N 1
ATOM 615 C CA . TYR A 1 80 ? 6.907 -7.206 -15.529 1.00 94.25 80 TYR A CA 1
ATOM 616 C C . TYR A 1 80 ? 6.308 -5.805 -15.686 1.00 94.25 80 TYR A C 1
ATOM 618 O O . TYR A 1 80 ? 6.700 -4.858 -15.005 1.00 94.25 80 TYR A O 1
ATOM 626 N N . LEU A 1 81 ? 5.303 -5.702 -16.556 1.00 94.19 81 LEU A N 1
ATOM 627 C CA . LEU A 1 81 ? 4.441 -4.539 -16.736 1.00 94.19 81 LEU A CA 1
ATOM 628 C C . LEU A 1 81 ? 2.990 -5.017 -16.699 1.00 94.19 81 LEU A C 1
ATOM 630 O O . LEU A 1 81 ? 2.646 -6.000 -17.357 1.00 94.19 81 LEU A O 1
ATOM 634 N N . GLY A 1 82 ? 2.133 -4.312 -15.966 1.00 95.19 82 GLY A N 1
ATOM 635 C CA . GLY A 1 82 ? 0.730 -4.679 -15.825 1.00 95.19 82 GLY A CA 1
ATOM 636 C C . GLY A 1 82 ? 0.205 -4.566 -14.402 1.00 95.19 82 GLY A C 1
ATOM 637 O O . GLY A 1 82 ? 0.783 -3.911 -13.535 1.00 95.19 82 GLY A O 1
ATOM 638 N N . ASP A 1 83 ? -0.942 -5.197 -14.183 1.00 96.50 83 ASP A N 1
ATOM 639 C CA . ASP A 1 83 ? -1.662 -5.143 -12.919 1.00 96.50 83 ASP A CA 1
ATOM 640 C C . ASP A 1 83 ? -1.087 -6.148 -11.916 1.00 96.50 83 ASP A C 1
ATOM 642 O O . ASP A 1 83 ? -0.889 -7.310 -12.252 1.00 96.50 83 ASP A O 1
ATOM 646 N N . ASP A 1 84 ? -0.897 -5.748 -10.665 1.00 97.75 84 ASP A N 1
ATOM 647 C CA . ASP A 1 84 ? -0.649 -6.682 -9.564 1.00 97.75 84 ASP A CA 1
ATOM 648 C C . ASP A 1 84 ? -1.506 -6.324 -8.346 1.00 97.75 84 ASP A C 1
ATOM 650 O O . ASP A 1 84 ? -2.154 -5.272 -8.296 1.00 97.75 84 ASP A O 1
ATOM 654 N N . LYS A 1 85 ? -1.568 -7.225 -7.369 1.00 97.69 85 LYS A N 1
ATOM 655 C CA . LYS A 1 85 ? -2.436 -7.095 -6.208 1.00 97.69 85 LYS A CA 1
ATOM 656 C C . LYS A 1 85 ? -1.748 -7.573 -4.942 1.00 97.69 85 LYS A C 1
ATOM 658 O O . LYS A 1 85 ? -1.228 -8.677 -4.893 1.00 97.69 85 LYS A O 1
ATOM 663 N N . ILE A 1 86 ? -1.869 -6.782 -3.882 1.00 98.38 86 ILE A N 1
ATOM 664 C CA . ILE A 1 86 ? -1.413 -7.152 -2.539 1.00 98.38 86 ILE A CA 1
ATOM 665 C C . ILE A 1 86 ? -2.577 -6.998 -1.567 1.00 98.38 86 ILE A C 1
ATOM 667 O O . ILE A 1 86 ? -3.332 -6.025 -1.646 1.00 98.38 86 ILE A O 1
ATOM 671 N N . VAL A 1 87 ? -2.737 -7.943 -0.639 1.00 98.38 87 VAL A N 1
ATOM 672 C CA . VAL A 1 87 ? -3.777 -7.860 0.394 1.00 98.38 87 VAL A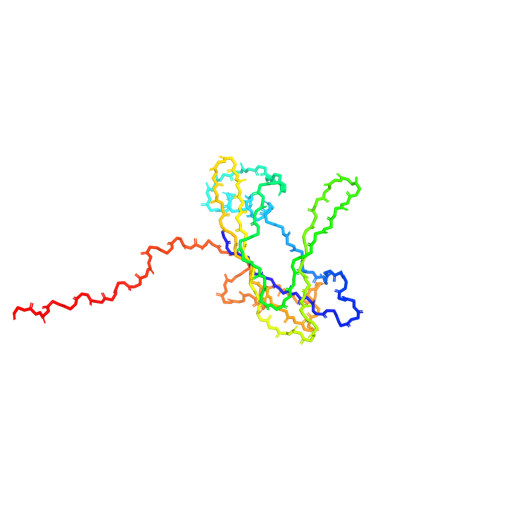 CA 1
ATOM 673 C C . VAL A 1 87 ? -3.150 -7.831 1.775 1.00 98.38 87 VAL A C 1
ATOM 675 O O . VAL A 1 87 ? -2.422 -8.747 2.148 1.00 98.38 87 VAL A O 1
ATOM 678 N N . PHE A 1 88 ? -3.511 -6.818 2.559 1.00 98.44 88 PHE A N 1
ATOM 679 C CA . PHE A 1 88 ? -3.167 -6.728 3.974 1.00 98.44 88 PHE A CA 1
ATOM 680 C C . PHE A 1 88 ? -4.415 -6.817 4.855 1.00 98.44 88 PHE A C 1
ATOM 682 O O . PHE A 1 88 ? -5.526 -6.461 4.446 1.00 98.44 88 PHE A O 1
ATOM 689 N N . LYS A 1 89 ? -4.210 -7.233 6.101 1.00 97.94 89 LYS A N 1
ATOM 690 C CA . LYS A 1 89 ? -5.114 -6.976 7.223 1.00 97.94 89 LYS A CA 1
ATOM 691 C C . LYS A 1 89 ? -4.404 -6.082 8.225 1.00 97.94 89 LYS A C 1
ATOM 693 O O . LYS A 1 89 ? -3.203 -6.222 8.440 1.00 97.94 89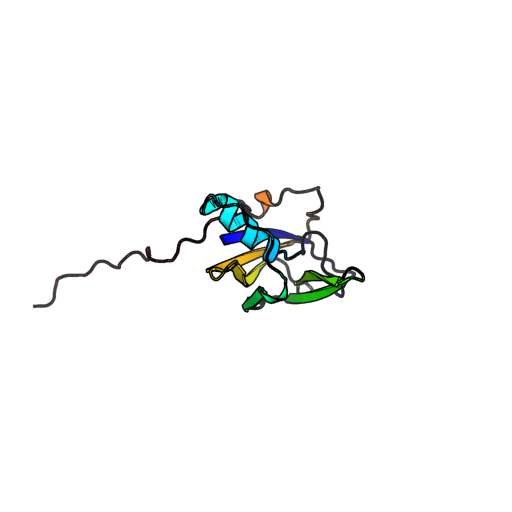 LYS A O 1
ATOM 698 N N . VAL A 1 90 ? -5.150 -5.169 8.831 1.00 98.19 90 VAL A N 1
ATOM 699 C CA . VAL A 1 90 ? -4.627 -4.290 9.878 1.00 98.19 90 VAL A CA 1
ATOM 700 C C . VAL A 1 90 ? -5.600 -4.268 11.043 1.00 98.19 90 VAL A C 1
ATOM 702 O O . VAL A 1 90 ? -6.777 -3.975 10.844 1.00 98.19 90 VAL A O 1
ATOM 705 N N . ASN A 1 91 ? -5.122 -4.579 12.247 1.00 97.75 91 ASN A N 1
ATOM 706 C CA . ASN A 1 91 ? -5.911 -4.425 13.468 1.00 97.75 91 ASN A CA 1
ATOM 707 C C . ASN A 1 91 ? -5.773 -2.993 14.009 1.00 97.75 91 ASN A C 1
ATOM 709 O O . ASN A 1 91 ? -4.668 -2.535 14.307 1.00 97.75 91 ASN A O 1
ATOM 713 N N . VAL A 1 92 ? -6.896 -2.294 14.145 1.00 97.38 92 VAL A N 1
ATOM 714 C CA . VAL A 1 92 ? -6.982 -0.950 14.721 1.00 97.38 92 VAL A CA 1
ATOM 715 C C . VAL A 1 92 ? -7.991 -0.983 15.859 1.00 97.38 92 VAL A C 1
ATOM 717 O O . VAL A 1 92 ? -9.187 -1.154 15.622 1.00 97.38 92 VAL A O 1
ATOM 720 N N . ASP A 1 93 ? -7.512 -0.840 17.093 1.00 94.31 93 ASP A N 1
ATOM 721 C CA . ASP A 1 93 ? -8.335 -0.850 18.310 1.00 94.31 93 ASP A CA 1
ATOM 722 C C . ASP A 1 93 ? -9.318 -2.038 18.380 1.00 94.31 93 ASP A C 1
ATOM 724 O O . ASP A 1 93 ? -10.490 -1.882 18.723 1.00 94.31 93 ASP A O 1
ATOM 728 N N . GLY A 1 94 ? -8.863 -3.236 17.993 1.00 94.25 94 GLY A N 1
ATOM 729 C CA . GLY A 1 94 ? -9.671 -4.459 17.993 1.00 94.25 94 GLY A CA 1
ATOM 730 C C . GLY A 1 94 ? -10.509 -4.684 16.730 1.00 94.25 94 GLY A C 1
ATOM 731 O O . GLY A 1 94 ? -11.123 -5.740 16.597 1.00 94.25 94 GLY A O 1
ATOM 732 N N . GLN A 1 95 ? -10.520 -3.746 15.779 1.00 95.25 95 GLN A N 1
ATOM 733 C CA . GLN A 1 95 ? -11.227 -3.886 14.503 1.00 95.25 95 GLN A CA 1
ATOM 734 C C . GLN A 1 95 ? -10.257 -4.217 13.368 1.00 95.25 95 GLN A C 1
ATOM 736 O O . GLN A 1 95 ? -9.263 -3.522 13.158 1.00 95.25 95 GLN A O 1
ATOM 741 N N . VAL A 1 96 ? -10.556 -5.267 12.600 1.00 96.19 96 VAL A N 1
ATOM 742 C CA . VAL A 1 96 ? -9.725 -5.688 11.464 1.00 96.19 96 VAL A CA 1
ATOM 743 C C . VAL A 1 96 ? -10.185 -5.002 10.181 1.00 96.19 96 VAL A C 1
ATOM 745 O O . VAL A 1 96 ? -11.296 -5.223 9.705 1.00 96.19 96 VAL A O 1
ATOM 748 N N . VAL A 1 97 ? -9.292 -4.226 9.571 1.00 96.50 97 VAL A N 1
ATOM 749 C CA . VAL A 1 97 ? -9.498 -3.606 8.260 1.00 96.50 97 VAL A CA 1
ATOM 750 C C . VAL A 1 97 ? -8.788 -4.432 7.193 1.00 96.50 97 VAL A C 1
ATOM 752 O O . VAL A 1 97 ? -7.572 -4.614 7.239 1.00 96.50 97 VAL A O 1
ATOM 755 N N . ARG A 1 98 ? -9.536 -4.902 6.188 1.00 97.31 98 ARG A N 1
ATOM 756 C CA . ARG A 1 98 ? -8.966 -5.527 4.986 1.00 97.31 98 ARG A CA 1
ATOM 757 C C . ARG A 1 98 ? -8.583 -4.457 3.965 1.00 97.31 98 ARG A C 1
ATOM 759 O O . ARG A 1 98 ? -9.423 -3.635 3.579 1.00 97.31 98 ARG A O 1
ATOM 766 N N . LEU A 1 99 ? -7.336 -4.486 3.506 1.00 97.81 99 LEU A N 1
ATOM 767 C CA . LEU A 1 99 ? -6.782 -3.560 2.522 1.00 97.81 99 LEU A CA 1
ATOM 768 C C . LEU A 1 99 ? -6.406 -4.301 1.240 1.00 97.81 99 LEU A C 1
ATOM 770 O O . LEU A 1 99 ? -5.697 -5.301 1.302 1.00 97.81 99 LEU A O 1
ATOM 774 N N . VAL A 1 100 ? -6.868 -3.807 0.090 1.00 97.69 100 VAL A N 1
ATOM 775 C CA . VAL A 1 100 ? -6.489 -4.327 -1.235 1.00 97.69 100 VAL A CA 1
ATOM 776 C C . VAL A 1 100 ? -5.725 -3.252 -1.980 1.00 97.69 100 VAL A C 1
ATOM 778 O O . VAL A 1 100 ? -6.285 -2.208 -2.287 1.00 97.69 100 VAL A O 1
ATOM 781 N N . TYR A 1 101 ? -4.470 -3.525 -2.292 1.00 97.56 101 TYR A N 1
ATOM 782 C CA . TYR A 1 101 ? -3.634 -2.675 -3.123 1.00 97.56 101 TYR A CA 1
ATOM 783 C C . TYR A 1 101 ? -3.686 -3.199 -4.551 1.00 97.56 101 TYR A C 1
ATOM 785 O O . TYR A 1 101 ? -3.329 -4.350 -4.776 1.00 97.56 101 TYR A O 1
ATOM 793 N N . LEU A 1 102 ? -4.138 -2.374 -5.493 1.00 96.75 102 LEU A N 1
ATOM 794 C CA . LEU A 1 102 ? -4.049 -2.619 -6.930 1.00 96.75 102 LEU A CA 1
ATOM 795 C C . LEU A 1 102 ? -2.883 -1.804 -7.483 1.00 96.75 102 LEU A C 1
ATOM 797 O O . LEU A 1 102 ? -2.933 -0.574 -7.528 1.00 96.75 102 LEU A O 1
ATOM 801 N N . LEU A 1 103 ? -1.831 -2.501 -7.883 1.00 95.38 103 LEU A N 1
ATOM 802 C CA . LEU A 1 103 ? -0.607 -1.913 -8.400 1.00 95.38 103 LEU A CA 1
ATOM 803 C C . LEU A 1 103 ? -0.675 -1.885 -9.921 1.00 95.38 103 LEU A C 1
ATOM 805 O O . LEU A 1 103 ? -1.036 -2.884 -10.538 1.00 95.38 103 LEU A O 1
ATOM 809 N N . LYS A 1 104 ? -0.339 -0.747 -10.525 1.00 94.19 104 LYS A N 1
ATOM 810 C CA . LYS A 1 104 ? -0.307 -0.571 -11.981 1.00 94.19 104 LYS A CA 1
ATOM 811 C C . LYS A 1 104 ? 1.140 -0.369 -12.419 1.00 94.19 104 LYS A C 1
ATOM 813 O O . LYS A 1 104 ? 1.614 0.764 -12.459 1.00 94.19 104 LYS A O 1
ATOM 818 N N . VAL A 1 105 ? 1.856 -1.466 -12.670 1.00 93.25 105 VAL A N 1
ATOM 819 C CA . VAL A 1 105 ? 3.283 -1.450 -13.021 1.00 93.25 105 VAL A CA 1
ATOM 820 C C . VAL A 1 105 ? 3.457 -0.963 -14.455 1.00 93.25 105 VAL A C 1
ATOM 822 O O . VAL A 1 105 ? 2.869 -1.521 -15.382 1.00 93.25 105 VAL A O 1
ATOM 825 N N . THR A 1 106 ? 4.247 0.090 -14.636 1.00 90.75 106 THR A N 1
ATOM 826 C CA . THR A 1 106 ? 4.350 0.830 -15.897 1.00 90.75 106 THR A CA 1
ATOM 827 C C . THR A 1 106 ? 5.776 1.308 -16.155 1.00 90.75 106 THR A C 1
ATOM 829 O O . THR A 1 106 ? 6.549 1.526 -15.232 1.00 90.75 106 THR A O 1
ATOM 832 N N . ASN A 1 107 ? 6.134 1.517 -17.420 1.00 88.19 107 ASN A N 1
ATOM 833 C CA . ASN A 1 107 ? 7.381 2.182 -17.815 1.00 88.19 107 ASN A CA 1
ATOM 834 C C . ASN A 1 107 ? 7.256 3.720 -17.856 1.00 88.19 107 ASN A C 1
ATOM 836 O O . ASN A 1 107 ? 8.217 4.414 -18.185 1.00 88.19 107 ASN A O 1
ATOM 840 N N . VAL A 1 108 ? 6.070 4.253 -17.560 1.00 80.94 108 VAL A N 1
ATOM 841 C CA . VAL A 1 108 ? 5.804 5.690 -17.459 1.00 80.94 108 VAL A CA 1
ATOM 842 C C . VAL A 1 108 ? 6.108 6.149 -16.041 1.00 80.94 108 VAL A C 1
ATOM 844 O O . VAL A 1 108 ? 5.508 5.638 -15.104 1.00 80.94 108 VAL A O 1
ATOM 847 N N . VAL A 1 109 ? 6.985 7.141 -15.893 1.00 72.31 109 VAL A N 1
ATOM 848 C CA . VAL A 1 109 ? 7.353 7.708 -14.589 1.00 72.31 109 VAL A CA 1
ATOM 849 C C . VAL A 1 109 ? 6.135 8.362 -13.923 1.00 72.31 109 VAL A C 1
ATOM 851 O O . VAL A 1 109 ? 5.526 9.291 -14.456 1.00 72.31 109 VAL A O 1
ATOM 854 N N . THR A 1 110 ? 5.781 7.881 -12.736 1.00 69.38 110 THR A N 1
ATOM 855 C CA . THR A 1 110 ? 4.612 8.300 -11.945 1.00 69.38 110 THR A CA 1
ATOM 856 C C . THR A 1 110 ? 4.937 9.421 -10.959 1.00 69.38 110 THR A C 1
ATOM 858 O O . THR A 1 110 ? 4.023 10.095 -10.489 1.00 69.38 110 THR A O 1
ATOM 861 N N . GLY A 1 111 ? 6.224 9.680 -10.687 1.00 64.06 111 GLY A N 1
ATOM 862 C CA . GLY A 1 111 ? 6.743 10.701 -9.762 1.00 64.06 111 GLY A CA 1
ATOM 863 C C . GLY A 1 111 ? 6.512 12.162 -10.178 1.00 64.06 111 GLY A C 1
ATOM 864 O O . GLY A 1 111 ? 7.462 12.929 -10.290 1.00 64.06 111 GLY A O 1
ATOM 865 N N . GLY A 1 112 ? 5.257 12.558 -10.407 1.00 60.78 112 GLY A N 1
ATOM 866 C CA . GLY A 1 112 ? 4.841 13.937 -10.692 1.00 60.78 112 GLY A CA 1
ATOM 867 C C . GLY A 1 112 ? 4.521 14.235 -12.159 1.00 60.78 112 GLY A C 1
ATOM 868 O O . GLY A 1 112 ? 3.998 15.306 -12.452 1.00 60.78 112 GLY A O 1
ATOM 869 N N . GLN A 1 113 ? 4.779 13.300 -13.079 1.00 62.94 113 GLN A N 1
ATOM 870 C CA . GLN A 1 113 ? 4.460 13.483 -14.502 1.00 62.94 113 GLN A CA 1
ATOM 871 C C . GLN A 1 113 ? 3.048 13.003 -14.864 1.00 62.94 113 GLN A C 1
ATOM 873 O O . GLN A 1 113 ? 2.424 13.565 -15.762 1.00 62.94 113 GLN A O 1
ATOM 878 N N . VAL A 1 114 ? 2.522 11.988 -14.166 1.00 70.94 114 VAL A N 1
ATOM 879 C CA . VAL A 1 114 ? 1.206 11.401 -14.456 1.00 70.94 114 VAL A CA 1
ATOM 880 C C . VAL A 1 114 ? 0.454 11.123 -13.157 1.00 70.94 114 VAL A C 1
ATOM 882 O O . VAL A 1 114 ? 0.949 10.406 -12.292 1.00 70.94 114 VAL A O 1
ATOM 885 N N . SER A 1 115 ? -0.763 11.668 -13.029 1.00 79.19 115 SER A N 1
ATOM 886 C CA . SER A 1 115 ? -1.635 11.388 -11.879 1.00 79.19 115 SER A CA 1
ATOM 887 C C . SER A 1 115 ? -1.955 9.893 -11.784 1.00 79.19 115 SER A C 1
ATOM 889 O O . SER A 1 115 ? -2.274 9.252 -12.789 1.00 79.19 115 SER A O 1
ATOM 891 N N . HIS A 1 116 ? -1.965 9.352 -10.563 1.00 82.19 116 HIS A N 1
ATOM 892 C CA . HIS A 1 116 ? -2.418 7.987 -10.294 1.00 82.19 116 HIS A CA 1
ATOM 893 C C . HIS A 1 116 ? -3.845 7.722 -10.799 1.00 82.19 116 HIS A C 1
ATOM 895 O O . HIS A 1 116 ? -4.147 6.599 -11.202 1.00 82.19 116 HIS A O 1
ATOM 901 N N . ASP A 1 117 ? -4.694 8.752 -10.886 1.00 81.69 117 ASP A N 1
ATOM 902 C CA . ASP A 1 117 ? -6.044 8.639 -11.447 1.00 81.69 117 ASP A CA 1
ATOM 903 C C . ASP A 1 117 ? -6.033 8.147 -12.894 1.00 81.69 117 ASP A C 1
ATOM 905 O O . ASP A 1 117 ? -6.961 7.460 -13.310 1.00 81.69 117 ASP A O 1
ATOM 909 N N . VAL A 1 118 ? -4.976 8.436 -13.665 1.00 86.00 118 VAL A N 1
ATOM 910 C CA . VAL A 1 118 ? -4.842 7.957 -15.048 1.00 86.00 118 VAL A CA 1
ATOM 911 C C . VAL A 1 118 ? -4.772 6.433 -15.096 1.00 86.00 118 VAL A C 1
ATOM 913 O O . VAL A 1 118 ? -5.388 5.823 -15.970 1.00 86.00 118 VAL A O 1
ATOM 916 N N . PHE A 1 119 ? -4.076 5.823 -14.140 1.00 86.25 119 PHE A N 1
ATOM 917 C CA . PHE A 1 119 ? -3.961 4.371 -14.017 1.00 86.25 119 PHE A CA 1
ATOM 918 C C . PHE A 1 119 ? -5.181 3.752 -13.321 1.00 86.25 119 PHE A C 1
ATOM 920 O O . PHE A 1 119 ? -5.557 2.612 -13.593 1.00 86.25 119 PHE A O 1
ATOM 927 N N . CYS A 1 120 ? -5.829 4.523 -12.449 1.00 90.69 120 CYS A N 1
ATOM 928 C CA . CYS A 1 120 ? -6.884 4.060 -11.557 1.00 90.69 120 CYS A CA 1
ATOM 929 C C . CYS A 1 120 ? -8.294 4.499 -11.973 1.00 90.69 120 CYS A C 1
ATOM 931 O O . CYS A 1 120 ? -9.221 4.374 -11.179 1.00 90.69 120 CYS A O 1
ATOM 933 N N . LYS A 1 121 ? -8.496 4.954 -13.220 1.00 87.81 121 LYS A N 1
ATOM 934 C CA . LYS A 1 121 ? -9.780 5.495 -13.721 1.00 87.81 121 LYS A CA 1
ATOM 935 C C . LYS A 1 121 ? -11.001 4.626 -13.411 1.00 87.81 121 LYS A C 1
ATOM 937 O O . LYS A 1 121 ? -12.085 5.156 -13.209 1.00 87.81 121 LYS A O 1
ATOM 942 N N . LYS A 1 122 ? -10.837 3.298 -13.403 1.00 83.38 122 LYS A N 1
ATOM 943 C CA . LYS A 1 122 ? -11.936 2.350 -13.162 1.00 83.38 122 LYS A CA 1
ATOM 944 C C . LYS A 1 122 ? -12.386 2.305 -11.701 1.00 83.38 122 LYS A C 1
ATOM 946 O O . LYS A 1 122 ? -13.571 2.142 -11.449 1.00 83.38 122 LYS A O 1
ATOM 951 N N . THR A 1 123 ? -11.454 2.397 -10.757 1.00 83.69 123 THR A N 1
ATOM 952 C CA . THR A 1 123 ? -11.718 2.191 -9.322 1.00 83.69 123 THR A CA 1
ATOM 953 C C . THR A 1 123 ? -11.641 3.476 -8.504 1.00 83.69 123 THR A C 1
ATOM 955 O O . THR A 1 123 ? -12.070 3.492 -7.355 1.00 83.69 123 THR A O 1
ATOM 958 N N . GLY A 1 124 ? -11.046 4.532 -9.062 1.00 90.56 124 GLY A N 1
ATOM 959 C CA . GLY A 1 124 ? -10.450 5.607 -8.277 1.00 90.56 124 GLY A CA 1
ATOM 960 C C . GLY A 1 124 ? -9.184 5.138 -7.550 1.00 90.56 124 GLY A C 1
ATOM 961 O O . GLY A 1 124 ? -8.839 3.951 -7.543 1.00 90.56 124 GLY A O 1
ATOM 962 N N . THR A 1 125 ? -8.475 6.080 -6.934 1.00 91.31 125 THR A N 1
ATOM 963 C CA . THR A 1 125 ? -7.265 5.802 -6.140 1.00 91.31 125 THR A CA 1
ATOM 964 C C . THR A 1 125 ? -7.580 5.173 -4.785 1.00 91.31 125 THR A C 1
ATOM 966 O O . THR A 1 125 ? -6.726 4.496 -4.214 1.00 91.31 125 THR A O 1
ATOM 969 N N . GLN A 1 126 ? -8.804 5.343 -4.275 1.00 94.00 126 GLN A N 1
ATOM 970 C CA . GLN A 1 126 ? -9.282 4.746 -3.027 1.00 94.00 126 GLN A CA 1
ATOM 971 C C . GLN A 1 126 ? -10.783 4.445 -3.109 1.00 94.00 126 GLN A C 1
ATOM 973 O O . GLN A 1 126 ? -11.547 5.249 -3.639 1.00 94.00 126 GLN A O 1
ATOM 978 N N . TRP A 1 127 ? -11.221 3.313 -2.550 1.00 93.50 127 TRP A N 1
ATOM 979 C CA . TRP A 1 127 ? -12.648 2.970 -2.463 1.00 93.50 127 TRP A CA 1
ATOM 980 C C . TRP A 1 127 ? -12.974 2.124 -1.226 1.00 93.50 127 TRP A C 1
ATOM 982 O O . TRP A 1 127 ? -12.134 1.373 -0.713 1.00 93.50 127 TRP A O 1
ATOM 992 N N . LYS A 1 128 ? -14.220 2.195 -0.738 1.00 93.00 128 LYS A N 1
ATOM 993 C CA . LYS A 1 128 ? -14.705 1.241 0.268 1.00 93.00 128 LYS A CA 1
ATOM 994 C C . LYS A 1 128 ? -14.928 -0.087 -0.449 1.00 93.00 128 LYS A C 1
ATOM 996 O O . LYS A 1 128 ? -15.666 -0.143 -1.423 1.00 93.00 128 LYS A O 1
ATOM 1001 N N . ILE A 1 129 ? -14.271 -1.146 0.019 1.00 87.94 129 ILE A N 1
ATOM 1002 C CA . ILE A 1 129 ? -14.594 -2.499 -0.439 1.00 87.94 129 ILE A CA 1
ATOM 1003 C C . ILE A 1 129 ? -15.937 -2.811 0.207 1.00 87.94 129 ILE A C 1
ATOM 1005 O O . ILE A 1 129 ? -16.011 -2.822 1.439 1.00 87.94 129 ILE A O 1
ATOM 1009 N N . SER A 1 130 ? -16.986 -2.979 -0.597 1.00 70.56 130 SER A N 1
ATOM 1010 C CA . SER A 1 130 ? -18.234 -3.554 -0.110 1.00 70.56 130 SER A CA 1
ATOM 1011 C C . SER A 1 130 ? -17.893 -4.895 0.529 1.00 70.56 130 SER A C 1
ATOM 1013 O O . SER A 1 130 ? -17.173 -5.702 -0.055 1.00 70.56 130 SER A O 1
ATOM 1015 N N . SER A 1 131 ? -18.350 -5.129 1.757 1.00 54.88 131 SER A N 1
ATOM 1016 C CA . SER A 1 131 ? -18.515 -6.508 2.203 1.00 54.88 131 SER A CA 1
ATOM 1017 C C . SER A 1 131 ? -19.430 -7.147 1.167 1.00 54.88 131 SER A C 1
ATOM 1019 O O . SER A 1 131 ? -20.545 -6.653 1.005 1.00 54.88 131 SER A O 1
ATOM 1021 N N . ASP A 1 132 ? -18.956 -8.130 0.408 1.00 46.28 132 ASP A N 1
ATOM 1022 C CA . ASP A 1 132 ? -19.799 -8.845 -0.546 1.00 46.28 132 ASP A CA 1
ATOM 1023 C C . ASP A 1 132 ? -20.917 -9.563 0.223 1.00 46.28 132 ASP A C 1
ATOM 1025 O O . ASP A 1 132 ? -20.788 -10.710 0.640 1.00 46.28 132 ASP A O 1
ATOM 1029 N N . SER A 1 133 ? -22.005 -8.828 0.430 1.00 39.00 133 SER A N 1
ATOM 1030 C CA . SER A 1 133 ? -23.365 -9.320 0.616 1.00 39.00 133 SER A CA 1
ATOM 1031 C C . SER A 1 133 ? -24.179 -9.142 -0.673 1.00 39.00 133 SER A C 1
ATOM 1033 O O . SER A 1 133 ? -25.259 -9.705 -0.767 1.00 39.00 133 SER A O 1
ATOM 1035 N N . ASP A 1 134 ? -23.655 -8.430 -1.679 1.00 40.97 134 ASP A N 1
ATOM 1036 C CA . ASP A 1 134 ? -24.297 -8.232 -2.986 1.00 40.97 134 ASP A CA 1
ATOM 1037 C C . ASP A 1 134 ? -23.594 -9.057 -4.074 1.00 40.97 134 ASP A C 1
ATOM 1039 O O . ASP A 1 134 ? -23.141 -8.548 -5.100 1.00 40.97 134 ASP A O 1
ATOM 1043 N N . SER A 1 135 ? -23.515 -10.374 -3.872 1.00 34.62 135 SER A N 1
ATOM 1044 C CA . SER A 1 135 ? -23.556 -11.250 -5.047 1.00 34.62 135 SER A CA 1
ATOM 1045 C C . SER A 1 135 ? -24.962 -11.139 -5.639 1.00 34.62 135 SER A C 1
ATOM 1047 O O . SER A 1 135 ? -25.921 -11.259 -4.873 1.00 34.62 135 SER A O 1
ATOM 1049 N N . PRO A 1 136 ? -25.138 -10.949 -6.960 1.00 37.91 136 PRO A N 1
ATOM 1050 C CA . PRO A 1 136 ? -26.442 -11.129 -7.575 1.00 37.91 136 PRO A CA 1
ATOM 1051 C C . PRO A 1 136 ? -26.905 -12.542 -7.233 1.00 37.91 136 PRO A C 1
AT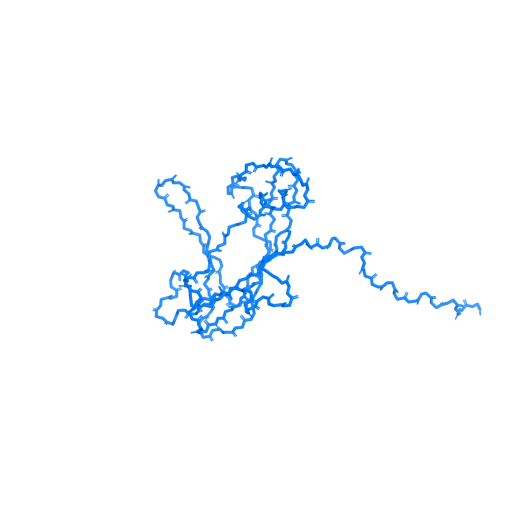OM 1053 O O . PRO A 1 136 ? -26.293 -13.523 -7.661 1.00 37.91 136 PRO A O 1
ATOM 1056 N N . GLN A 1 137 ? -27.945 -12.657 -6.413 1.00 39.56 137 GLN A N 1
ATOM 1057 C CA . GLN A 1 137 ? -28.631 -13.923 -6.241 1.00 39.56 137 GLN A CA 1
ATOM 1058 C C . GLN A 1 137 ? -29.096 -14.339 -7.633 1.00 39.56 137 GLN A C 1
ATOM 1060 O O . GLN A 1 137 ? -29.872 -13.630 -8.277 1.00 39.56 137 GLN A O 1
ATOM 1065 N N . ALA A 1 138 ? -28.559 -15.458 -8.125 1.00 46.19 138 ALA A N 1
ATOM 1066 C CA . ALA A 1 138 ? -29.125 -16.114 -9.288 1.00 46.19 138 ALA A CA 1
ATOM 1067 C C . ALA A 1 138 ? -30.633 -16.279 -9.028 1.00 46.19 138 ALA A C 1
ATOM 1069 O O . ALA A 1 138 ? -31.001 -16.612 -7.893 1.00 46.19 138 ALA A O 1
ATOM 1070 N N . PRO A 1 139 ? -31.507 -16.016 -10.015 1.00 44.69 139 PRO A N 1
ATOM 1071 C CA . PRO A 1 139 ? -32.934 -16.212 -9.837 1.00 44.69 139 PRO A CA 1
ATOM 1072 C C . PRO A 1 139 ? -33.178 -17.631 -9.325 1.00 44.69 139 PRO A C 1
ATOM 1074 O O . PRO A 1 139 ? -32.767 -18.606 -9.952 1.00 44.69 139 PRO A O 1
ATOM 1077 N N . ILE A 1 140 ? -33.809 -17.734 -8.160 1.00 49.72 140 ILE A N 1
ATOM 1078 C CA . ILE A 1 140 ? -34.428 -18.973 -7.701 1.00 49.72 140 ILE A CA 1
ATOM 1079 C C . ILE A 1 140 ? -35.514 -19.303 -8.722 1.00 49.72 140 ILE A C 1
ATOM 1081 O O . ILE A 1 140 ? -36.531 -18.617 -8.769 1.00 49.72 140 ILE A O 1
ATOM 1085 N N . ASP A 1 141 ? -35.256 -20.296 -9.570 1.00 46.69 141 ASP A N 1
ATOM 1086 C CA . ASP A 1 141 ? -36.224 -20.847 -10.515 1.00 46.69 141 ASP A CA 1
ATOM 1087 C C . ASP A 1 141 ? -37.222 -21.722 -9.736 1.00 46.69 141 ASP A C 1
ATOM 1089 O O . ASP A 1 141 ? -36.829 -22.762 -9.194 1.00 46.69 141 ASP A O 1
ATOM 1093 N N . PRO A 1 142 ? -38.498 -21.321 -9.593 1.00 55.47 142 PRO A N 1
ATOM 1094 C CA . PRO A 1 142 ? -39.479 -22.090 -8.855 1.00 55.47 142 PRO A CA 1
ATOM 1095 C C . PRO A 1 142 ? -40.207 -23.031 -9.817 1.00 55.47 142 PRO A C 1
ATOM 1097 O O . PRO A 1 142 ? -41.403 -22.876 -10.042 1.00 55.47 142 PRO A O 1
ATOM 1100 N N . THR A 1 143 ? -39.504 -24.012 -10.390 1.00 51.16 143 THR A N 1
ATOM 1101 C CA . THR A 1 143 ? -40.172 -25.052 -11.187 1.00 51.16 143 THR A CA 1
ATOM 1102 C C . THR A 1 143 ? -39.508 -26.421 -11.049 1.00 51.16 143 THR A C 1
ATOM 1104 O O . THR A 1 143 ? -38.853 -26.910 -11.959 1.00 51.16 143 THR A O 1
ATOM 1107 N N . THR A 1 144 ? -39.733 -27.078 -9.911 1.00 44.59 144 THR A N 1
ATOM 1108 C CA . THR A 1 144 ? -39.840 -28.548 -9.875 1.00 44.59 144 THR A CA 1
ATOM 1109 C C . THR A 1 144 ? -40.760 -28.945 -8.724 1.00 44.59 144 THR A C 1
ATOM 1111 O O . THR A 1 144 ? -40.342 -28.994 -7.568 1.00 44.59 144 THR A O 1
ATOM 1114 N N . LEU A 1 145 ? -42.029 -29.168 -9.064 1.00 47.09 145 LEU A N 1
ATOM 1115 C CA . LEU A 1 145 ? -42.948 -30.069 -8.370 1.00 47.09 145 LEU A CA 1
ATOM 1116 C C . LEU A 1 145 ? -43.177 -31.266 -9.292 1.00 47.09 145 LEU A C 1
ATOM 1118 O O . LEU A 1 145 ? -43.296 -31.019 -10.516 1.00 47.09 145 LEU A O 1
#

pLDDT: mean 85.81, std 16.15, range [34.62, 98.44]

Radius of gyration: 17.88 Å; chains: 1; bounding box: 61×44×36 Å

Sequence (145 aa):
MGVCFGVDYNPVDQQYPALGAGLGPEYSAATYFGLYEKRIVNQPPSANVELVEQPKHGKVIYSKYDDGTLRRGYIPDPGYLGDDKIVFKVNVDGQVVRLVYLLKVTNVVTGGQVSHDVFCKKTGTQWKISSDSDSPQAPIDPTTL